Protein AF-A0A060BS27-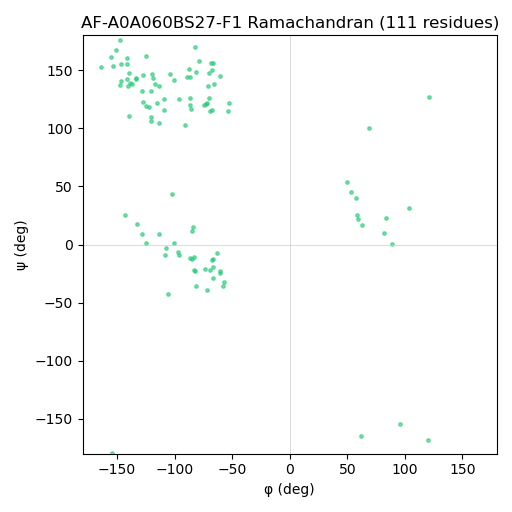F1 (afdb_monomer)

Solvent-accessible surface area (backbone atoms only — not comparable to full-atom values): 6547 Å² total; per-residue (Å²): 116,71,92,76,55,64,40,68,66,40,15,51,95,84,39,19,22,55,44,32,22,38,55,93,94,46,78,56,25,44,23,62,27,30,22,92,67,55,96,74,32,80,61,40,31,85,80,66,72,41,35,35,56,32,44,78,77,35,45,44,36,59,27,34,24,35,26,64,62,67,59,48,79,63,74,60,82,52,52,60,74,51,59,94,78,82,83,80,94,64,90,50,60,89,72,63,31,42,73,58,44,84,70,49,55,40,93,56,34,60,50,68,82

Secondary structure (DSSP, 8-state):
-GGG--TTTTSSTT------EE-TT-S-EEEE---S--TT-S--GGGTT---S--TT--EE--EESS--SS-SS------EE----SS----HHHH-EE----EEETTEEE--

Foldseek 3Di:
DQVVDDQLPLQAPQSQGFLFAADVVGQWTKGWAQQCDDPQAPHHCPPPQHAHRGHPRGFKTQAIFTGGDGRDSHHDDSHDGDDDADDDDDPDSHPRIDGWDDWDGTHRDTDID

Sequence (113 aa):
MLKYVDPFIGTTNFGTTNPGAVCPNGLMSVSPFNVMGSADNKYDKDARWWSTPYDNTNSYFTGFSHVNLSGVGCPDLGSRLLMPTTGDLDVDFHNYGSKYKDEAASPGYYTTY

pLDDT: mean 87.63, std 7.83, range [60.28, 95.69]

Nearest PDB structures (foldseek):
  7zgm-assembly1_A  TM=8.803E-01  e=1.295E-06  Phocaeicola massiliensis B84634 = Timone 84634 = DSM 17679 = JCM 13223
  6f91-assembly6_D-5  TM=8.178E-01  e=8.958E-07  Bacteroides thetaiotaomicron
  6f92-assembly1_D  TM=8.173E-01  e=1.077E-06  Bacteroides thetaiotaomicron
  6f91-assembly2_B  TM=8.172E-01  e=1.871E-06  Bacteroides thetaiotaomicron
  6f91-assembly6_C  TM=8.172E-01  e=1.871E-06  Bacteroides thetaiotaomicron

Structure (mmCIF, N/CA/C/O backbone):
data_AF-A0A060BS27-F1
#
_entry.id   AF-A0A060BS27-F1
#
loop_
_atom_site.group_PDB
_atom_site.id
_atom_site.type_symbol
_atom_site.label_atom_id
_atom_site.label_alt_id
_atom_site.label_comp_id
_atom_site.label_asym_id
_atom_site.label_entity_id
_atom_site.label_seq_id
_atom_site.pdbx_PDB_ins_code
_atom_site.Cartn_x
_atom_site.Cartn_y
_atom_site.Cartn_z
_atom_site.occupancy
_atom_site.B_iso_or_equiv
_atom_site.auth_seq_id
_atom_site.auth_comp_id
_atom_site.auth_asym_id
_atom_site.auth_atom_id
_atom_site.pdbx_PDB_model_num
ATOM 1 N N . MET A 1 1 ? -12.566 0.942 21.326 1.00 68.75 1 MET A N 1
ATOM 2 C CA . MET A 1 1 ? -11.164 1.402 21.242 1.00 68.75 1 MET A CA 1
ATOM 3 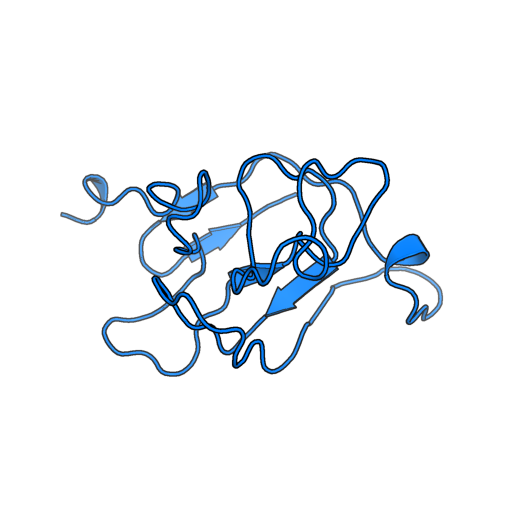C C . MET A 1 1 ? -10.645 1.404 19.808 1.00 68.75 1 MET A C 1
ATOM 5 O O . MET A 1 1 ? -10.128 2.427 19.403 1.00 68.75 1 MET A O 1
ATOM 9 N N . LEU A 1 2 ? -10.860 0.347 19.013 1.00 81.00 2 LEU A N 1
ATOM 10 C CA . LEU A 1 2 ? -10.359 0.270 17.625 1.00 81.00 2 LEU A CA 1
ATOM 11 C C . LEU A 1 2 ? -10.825 1.416 16.703 1.00 81.00 2 LEU A C 1
ATOM 13 O O . LEU A 1 2 ? -10.056 1.878 15.877 1.00 81.00 2 LEU A O 1
ATOM 17 N N . LYS A 1 3 ? -12.037 1.944 16.917 1.00 85.19 3 LYS A N 1
ATOM 18 C CA . LYS A 1 3 ? -12.601 3.096 16.185 1.00 85.19 3 LYS A CA 1
ATOM 19 C C . LYS A 1 3 ? -11.859 4.435 16.343 1.00 85.19 3 LYS A C 1
ATOM 21 O O . LYS A 1 3 ? -12.259 5.404 15.716 1.00 85.19 3 LYS A O 1
ATOM 26 N N . TYR A 1 4 ? -10.867 4.516 17.231 1.00 91.19 4 TYR A N 1
ATOM 27 C CA . TYR A 1 4 ? -10.060 5.726 17.427 1.00 91.19 4 TYR A CA 1
ATOM 28 C C . TYR A 1 4 ? -8.733 5.687 16.664 1.00 91.19 4 TYR A C 1
ATOM 30 O O . TYR A 1 4 ? -8.003 6.671 16.683 1.00 91.19 4 TYR A O 1
ATOM 38 N N . VAL A 1 5 ? -8.399 4.552 16.047 1.00 92.94 5 VAL A N 1
ATOM 39 C CA . VAL A 1 5 ? -7.160 4.390 15.288 1.00 92.94 5 VAL A CA 1
ATOM 40 C C . VAL A 1 5 ? -7.457 4.647 13.819 1.00 92.94 5 VAL A C 1
ATOM 42 O O . VAL A 1 5 ? -8.321 3.984 13.251 1.00 92.94 5 VAL A O 1
ATOM 45 N N . ASP A 1 6 ? -6.716 5.574 13.223 1.00 94.38 6 ASP A N 1
ATOM 46 C CA . ASP A 1 6 ? -6.723 5.840 11.787 1.00 94.38 6 ASP A CA 1
ATOM 47 C C . ASP A 1 6 ? -5.351 5.453 11.198 1.00 94.38 6 ASP A C 1
ATOM 49 O O . ASP A 1 6 ? -4.369 6.169 11.424 1.00 94.38 6 ASP A O 1
ATOM 53 N N . PRO A 1 7 ? -5.252 4.311 10.485 1.00 93.69 7 PRO A N 1
ATOM 54 C CA . PRO A 1 7 ? -3.995 3.837 9.900 1.00 93.69 7 PRO A CA 1
ATOM 55 C C . PRO A 1 7 ? -3.440 4.707 8.763 1.00 93.69 7 PRO A C 1
ATOM 57 O O . PRO A 1 7 ? -2.283 4.526 8.390 1.00 93.69 7 PRO A O 1
ATOM 60 N N . PHE A 1 8 ? -4.224 5.639 8.211 1.00 94.88 8 PHE A N 1
ATOM 61 C CA . PHE A 1 8 ? -3.765 6.542 7.150 1.00 94.88 8 PHE A CA 1
ATOM 62 C C . PHE A 1 8 ? -3.006 7.763 7.693 1.00 94.88 8 PHE A C 1
ATOM 64 O O . PHE A 1 8 ? -2.373 8.508 6.944 1.00 94.88 8 PHE A O 1
ATOM 71 N N . ILE A 1 9 ? -3.021 7.998 9.006 1.00 94.19 9 ILE A N 1
ATOM 72 C CA . ILE A 1 9 ? -2.251 9.094 9.597 1.00 94.19 9 ILE A CA 1
ATOM 73 C C . ILE A 1 9 ? -0.748 8.774 9.522 1.00 94.19 9 ILE A C 1
ATOM 75 O O . ILE A 1 9 ? -0.278 7.742 10.001 1.00 94.19 9 ILE A O 1
ATOM 79 N N . GLY A 1 10 ? 0.023 9.703 8.947 1.00 91.00 10 GLY A N 1
ATOM 80 C CA . GLY A 1 10 ? 1.480 9.590 8.794 1.00 91.00 10 GLY A CA 1
ATOM 81 C C . GLY A 1 10 ? 1.941 8.894 7.508 1.00 91.00 10 GLY A C 1
ATOM 82 O O . GLY A 1 10 ? 3.145 8.784 7.273 1.00 91.00 10 GLY A O 1
ATOM 83 N N . THR A 1 11 ? 1.013 8.473 6.646 1.00 91.50 11 THR A N 1
ATOM 84 C CA . THR A 1 11 ? 1.327 7.768 5.395 1.00 91.50 11 THR A CA 1
ATOM 85 C C . THR A 1 11 ? 1.644 8.713 4.232 1.00 91.50 11 THR A C 1
ATOM 87 O O . THR A 1 11 ? 1.649 8.304 3.079 1.00 91.50 11 THR A O 1
ATOM 90 N N . THR A 1 12 ? 1.832 10.004 4.495 1.00 88.56 12 THR A N 1
ATOM 91 C CA . THR A 1 12 ? 2.309 10.984 3.515 1.00 88.56 12 THR A CA 1
ATOM 92 C C . THR A 1 12 ? 3.154 12.044 4.218 1.00 88.56 12 THR A C 1
ATOM 94 O O . THR A 1 12 ? 3.297 12.018 5.443 1.00 88.56 12 THR A O 1
ATOM 97 N N . ASN A 1 13 ? 3.742 12.970 3.458 1.00 84.00 13 ASN A N 1
ATOM 98 C CA . ASN A 1 13 ? 4.590 14.049 3.974 1.00 84.00 13 ASN A CA 1
ATOM 99 C C . ASN A 1 13 ? 5.735 13.542 4.880 1.00 84.00 13 ASN A C 1
ATOM 101 O O . ASN A 1 13 ? 5.976 14.083 5.956 1.00 84.00 13 ASN A O 1
ATOM 105 N N . PHE A 1 14 ? 6.428 12.485 4.447 1.00 81.69 14 PHE A N 1
ATOM 106 C CA . PHE A 1 14 ? 7.588 11.898 5.137 1.00 81.69 14 PHE A CA 1
ATOM 107 C C . PHE A 1 14 ? 7.316 11.306 6.533 1.00 81.69 14 PHE A C 1
ATOM 109 O O . PHE A 1 14 ? 8.263 11.034 7.265 1.00 81.69 14 PHE A O 1
ATOM 116 N N . GLY A 1 15 ? 6.057 11.043 6.903 1.00 82.50 15 GLY A N 1
ATOM 117 C CA . GLY A 1 15 ? 5.754 10.325 8.147 1.00 82.50 15 GLY A CA 1
ATOM 118 C C . GLY A 1 15 ? 6.215 8.860 8.128 1.00 82.50 15 GLY A C 1
ATOM 119 O O . GLY A 1 15 ? 6.607 8.332 9.165 1.00 82.50 15 GLY A O 1
ATOM 120 N N . THR A 1 16 ? 6.264 8.228 6.946 1.00 86.56 16 THR A N 1
ATOM 121 C CA . THR A 1 16 ? 6.768 6.853 6.707 1.00 86.56 16 THR A CA 1
ATOM 122 C C . THR A 1 16 ? 6.030 5.753 7.483 1.00 86.56 16 THR A C 1
ATOM 124 O O . THR A 1 16 ? 6.568 4.667 7.702 1.00 86.56 16 THR A O 1
ATOM 127 N N . THR A 1 17 ? 4.794 6.014 7.912 1.00 91.19 17 THR A N 1
ATOM 128 C CA . THR A 1 17 ? 3.892 4.959 8.394 1.00 91.19 17 THR A CA 1
ATOM 129 C C . THR A 1 17 ? 3.206 4.282 7.208 1.00 91.19 17 THR A C 1
ATOM 131 O O . THR A 1 17 ? 3.303 4.739 6.068 1.00 91.19 17 THR A O 1
ATOM 134 N N . ASN A 1 18 ? 2.520 3.169 7.455 1.00 91.75 18 ASN A N 1
ATOM 135 C CA . ASN A 1 18 ? 1.779 2.448 6.427 1.00 91.75 18 ASN A CA 1
ATOM 136 C C . ASN A 1 18 ? 0.437 1.939 6.983 1.00 91.75 18 ASN A C 1
ATOM 138 O O . ASN A 1 18 ? 0.373 1.585 8.161 1.00 91.75 18 ASN A O 1
ATOM 142 N N . PRO A 1 19 ? -0.618 1.862 6.151 1.00 94.06 19 PRO A N 1
ATOM 143 C CA . PRO A 1 19 ? -1.958 1.468 6.588 1.00 94.06 19 PRO A CA 1
ATOM 144 C C . PRO A 1 19 ? -2.142 -0.061 6.634 1.00 94.06 19 PRO A C 1
ATOM 146 O O . PRO A 1 19 ? -3.268 -0.554 6.658 1.00 94.06 19 PRO A O 1
ATOM 149 N N . GLY A 1 20 ? -1.041 -0.818 6.587 1.00 92.12 20 GLY A N 1
ATOM 150 C CA . GLY A 1 20 ? -1.055 -2.269 6.461 1.00 92.12 20 GLY A CA 1
ATOM 151 C C . GLY A 1 20 ? -1.637 -2.996 7.670 1.00 92.12 20 GLY A C 1
ATOM 152 O O . GLY A 1 20 ? -1.631 -2.510 8.803 1.00 92.12 20 GLY A O 1
ATOM 153 N N . ALA A 1 21 ? -2.116 -4.212 7.427 1.00 93.38 21 ALA A N 1
ATOM 154 C CA . ALA A 1 21 ? -2.604 -5.099 8.467 1.00 93.38 21 ALA A CA 1
ATOM 155 C C . ALA A 1 21 ? -1.428 -5.695 9.256 1.00 93.38 21 ALA A C 1
ATOM 157 O O . ALA A 1 21 ? -0.589 -6.417 8.712 1.00 93.38 21 ALA A O 1
ATOM 158 N N . VAL A 1 22 ? -1.395 -5.427 10.562 1.00 93.25 22 VAL A N 1
ATOM 159 C CA . VAL A 1 22 ? -0.381 -5.952 11.481 1.00 93.25 22 VAL A CA 1
ATOM 160 C C . VAL A 1 22 ? -0.988 -6.190 12.867 1.00 93.25 22 VAL A C 1
ATOM 162 O O . VAL A 1 22 ? -1.814 -5.410 13.347 1.00 93.25 22 VAL A O 1
ATOM 165 N N . CYS A 1 23 ? -0.593 -7.284 13.519 1.00 92.00 23 CYS A N 1
ATOM 166 C CA . CYS A 1 23 ? -0.919 -7.535 14.925 1.00 92.00 23 CYS A CA 1
ATOM 167 C C . CYS A 1 23 ? 0.013 -6.725 15.846 1.00 92.00 23 CYS A C 1
ATOM 169 O O . CYS A 1 23 ? 1.130 -6.404 15.441 1.00 92.00 23 CYS A O 1
ATOM 171 N N . PRO A 1 24 ? -0.365 -6.442 17.107 1.00 90.75 24 PRO A N 1
ATOM 172 C CA . PRO A 1 24 ? 0.554 -5.819 18.060 1.00 90.75 24 PRO A CA 1
ATOM 173 C C . PRO A 1 24 ? 1.871 -6.607 18.162 1.00 90.75 24 PRO A C 1
ATOM 175 O O . PRO A 1 24 ? 1.851 -7.797 18.471 1.00 90.75 24 PRO A O 1
ATOM 178 N N . ASN A 1 25 ? 3.003 -5.948 17.887 1.00 88.44 25 ASN A N 1
ATOM 179 C CA . ASN A 1 25 ? 4.345 -6.554 17.822 1.00 88.44 25 ASN A CA 1
ATOM 180 C C . ASN A 1 25 ? 4.486 -7.702 16.798 1.00 88.44 25 ASN A C 1
ATOM 182 O O . ASN A 1 25 ? 5.330 -8.585 16.957 1.00 88.44 25 ASN A O 1
ATOM 186 N N . GLY A 1 26 ? 3.647 -7.717 15.760 1.00 87.75 26 GLY A N 1
ATOM 187 C CA . GLY A 1 26 ? 3.694 -8.711 14.695 1.00 87.75 26 GLY A CA 1
ATOM 188 C C . GLY A 1 26 ? 4.905 -8.524 13.783 1.00 87.75 26 GLY A C 1
ATOM 189 O O . GLY A 1 26 ? 5.210 -7.412 13.365 1.00 87.75 26 GLY A O 1
ATOM 190 N N . LEU A 1 27 ? 5.571 -9.631 13.441 1.00 86.62 27 LEU A N 1
ATOM 191 C CA . LEU A 1 27 ? 6.660 -9.641 12.458 1.00 86.62 27 LEU A CA 1
ATOM 192 C C . LEU A 1 27 ? 6.143 -9.442 11.025 1.00 86.62 27 LEU A C 1
ATOM 194 O O . LEU A 1 27 ? 6.777 -8.767 10.219 1.00 86.62 27 LEU A O 1
ATOM 198 N N . MET A 1 28 ? 5.003 -10.061 10.708 1.00 87.94 28 MET A N 1
ATOM 199 C CA . MET A 1 28 ? 4.356 -9.928 9.406 1.00 87.94 28 MET A CA 1
ATOM 200 C C . MET A 1 28 ? 3.466 -8.691 9.416 1.00 87.94 28 MET A C 1
ATOM 202 O O . MET A 1 28 ? 2.494 -8.633 10.171 1.00 87.94 28 MET A O 1
ATOM 206 N N . SER A 1 29 ? 3.814 -7.728 8.570 1.00 89.31 29 SER A N 1
ATOM 207 C CA . SER A 1 29 ? 3.046 -6.509 8.333 1.00 89.31 29 SER A CA 1
ATOM 208 C C . SER A 1 29 ? 2.686 -6.486 6.859 1.00 89.31 29 SER A C 1
ATOM 210 O O . SER A 1 29 ? 3.570 -6.305 6.022 1.00 89.31 29 SER A O 1
ATOM 212 N N . VAL A 1 30 ? 1.417 -6.749 6.547 1.00 92.50 30 VAL A N 1
ATOM 213 C CA . VAL A 1 30 ? 0.931 -6.820 5.166 1.00 92.50 30 VAL A CA 1
ATOM 214 C C . VAL A 1 30 ? 0.448 -5.439 4.758 1.00 92.50 30 VAL A C 1
ATOM 216 O O . VAL A 1 30 ? -0.637 -5.018 5.159 1.00 92.50 30 VAL A O 1
ATOM 219 N N . SER A 1 31 ? 1.256 -4.733 3.975 1.00 92.69 31 SER A N 1
ATOM 220 C CA . SER A 1 31 ? 1.014 -3.334 3.617 1.00 92.69 31 SER A CA 1
ATOM 221 C C . SER A 1 31 ? 0.857 -3.179 2.109 1.00 92.69 31 SER A C 1
ATOM 223 O O . SER A 1 31 ? 1.547 -3.868 1.353 1.00 92.69 31 SER A O 1
ATOM 225 N N . PRO A 1 32 ? -0.039 -2.291 1.648 1.00 93.81 32 PRO A N 1
ATOM 226 C CA . PRO A 1 32 ? -0.105 -1.955 0.234 1.00 93.81 32 PRO A CA 1
ATOM 227 C C . PRO A 1 32 ? 1.218 -1.355 -0.250 1.00 93.81 32 PRO A C 1
ATOM 229 O O . PRO A 1 32 ? 1.878 -0.628 0.493 1.00 93.81 32 PRO A O 1
ATOM 232 N N . PHE A 1 33 ? 1.587 -1.646 -1.497 1.00 92.50 33 PHE A N 1
ATOM 233 C CA . PHE A 1 33 ? 2.804 -1.151 -2.125 1.00 92.50 33 PHE A CA 1
ATOM 234 C C . PHE A 1 33 ? 2.480 -0.336 -3.379 1.00 92.50 33 PHE A C 1
ATOM 236 O O . PHE A 1 33 ? 2.055 -0.881 -4.404 1.00 92.50 33 PHE A O 1
ATOM 243 N N . ASN A 1 34 ? 2.688 0.979 -3.312 1.00 92.50 34 ASN A N 1
ATOM 244 C CA . ASN A 1 34 ? 2.312 1.918 -4.379 1.00 92.50 34 ASN A CA 1
ATOM 245 C C . ASN A 1 34 ? 3.428 2.914 -4.745 1.00 92.50 34 ASN A C 1
ATOM 247 O O . ASN A 1 34 ? 3.169 3.946 -5.354 1.00 92.50 34 ASN A O 1
ATOM 251 N N . VAL A 1 35 ? 4.675 2.625 -4.364 1.00 89.94 35 VAL A N 1
ATOM 252 C CA . VAL A 1 35 ? 5.824 3.542 -4.508 1.00 89.94 35 VAL A CA 1
ATOM 253 C C . VAL A 1 35 ? 6.884 3.064 -5.507 1.00 89.94 35 VAL A C 1
ATOM 255 O O . VAL A 1 35 ? 7.974 3.633 -5.558 1.00 89.94 35 VAL A O 1
ATOM 258 N N . MET A 1 36 ? 6.604 1.995 -6.267 1.00 86.44 36 MET A N 1
ATOM 259 C CA . MET A 1 36 ? 7.551 1.410 -7.234 1.00 86.44 36 MET A CA 1
ATOM 260 C C . MET A 1 36 ? 7.971 2.377 -8.349 1.00 86.44 36 MET A C 1
ATOM 262 O O . MET A 1 36 ? 9.038 2.184 -8.923 1.00 86.44 36 MET A O 1
ATOM 266 N N . GLY A 1 37 ? 7.155 3.385 -8.653 1.00 80.31 37 GLY A N 1
ATOM 267 C CA . GLY A 1 37 ? 7.304 4.197 -9.858 1.00 80.31 37 GLY A CA 1
ATOM 268 C C . GLY A 1 37 ? 6.062 4.123 -10.729 1.00 80.31 37 GLY A C 1
ATOM 269 O O . GLY A 1 37 ? 5.611 3.033 -11.060 1.00 80.31 37 GLY A O 1
ATOM 270 N N . SER A 1 38 ? 5.490 5.263 -11.106 1.00 84.81 38 SER A N 1
ATOM 271 C CA . SER A 1 38 ? 4.523 5.356 -12.208 1.00 84.81 38 SER A CA 1
ATOM 272 C C . SER A 1 38 ? 4.377 6.810 -12.642 1.00 84.81 38 SER A C 1
ATOM 274 O O . SER A 1 38 ? 4.519 7.717 -11.828 1.00 84.81 38 SER A O 1
ATOM 276 N N . ALA A 1 39 ? 4.027 7.047 -13.908 1.00 85.19 39 ALA A N 1
ATOM 277 C CA . ALA A 1 39 ? 3.683 8.388 -14.385 1.00 85.19 39 ALA A CA 1
ATOM 278 C C . ALA A 1 39 ? 2.472 8.993 -13.643 1.00 85.19 39 ALA A C 1
ATOM 280 O O . ALA A 1 39 ? 2.319 10.212 -13.605 1.00 85.19 39 ALA A O 1
ATOM 281 N N . ASP A 1 40 ? 1.622 8.146 -13.053 1.00 85.00 40 ASP A N 1
ATOM 282 C CA . ASP A 1 40 ? 0.466 8.554 -12.250 1.00 85.00 40 ASP A CA 1
ATOM 283 C C . ASP A 1 40 ? 0.811 8.841 -10.777 1.00 85.00 40 ASP A C 1
ATOM 285 O O . ASP A 1 40 ? -0.019 9.383 -10.041 1.00 85.00 40 ASP A O 1
ATOM 289 N N . ASN A 1 41 ? 2.004 8.453 -10.320 1.00 87.12 41 ASN A N 1
ATOM 290 C CA . ASN A 1 41 ? 2.418 8.623 -8.935 1.00 87.12 41 ASN A CA 1
ATOM 291 C C . ASN A 1 41 ? 3.045 9.996 -8.713 1.00 87.12 41 ASN A C 1
ATOM 293 O O . ASN A 1 41 ? 3.762 10.541 -9.551 1.00 87.12 41 ASN A O 1
ATOM 297 N N . LYS A 1 42 ? 2.789 10.560 -7.533 1.00 83.88 42 LYS A N 1
ATOM 298 C CA . LYS A 1 42 ? 3.380 11.836 -7.130 1.00 83.88 42 LYS A CA 1
ATOM 299 C C . LYS A 1 42 ? 4.794 11.648 -6.591 1.00 83.88 42 LYS A C 1
ATOM 301 O O . LYS A 1 42 ? 5.644 12.526 -6.764 1.00 83.88 42 LYS A O 1
ATOM 306 N N . TYR A 1 43 ? 5.022 10.537 -5.896 1.00 82.31 43 TYR A N 1
ATOM 307 C CA . TYR A 1 43 ? 6.281 10.243 -5.232 1.00 82.31 43 TYR A CA 1
ATOM 308 C C . TYR A 1 43 ? 6.690 8.788 -5.439 1.00 82.31 43 TYR A C 1
ATOM 310 O O . TYR A 1 43 ? 5.882 7.881 -5.263 1.00 82.31 43 TYR A O 1
ATOM 318 N N . ASP A 1 44 ? 7.976 8.578 -5.698 1.00 82.12 44 ASP A N 1
ATOM 319 C CA . ASP A 1 44 ? 8.559 7.251 -5.877 1.00 82.12 44 ASP A CA 1
ATOM 320 C C . ASP A 1 44 ? 9.640 6.998 -4.826 1.00 82.12 44 ASP A C 1
ATOM 322 O O . ASP A 1 44 ? 10.366 7.920 -4.426 1.00 82.12 44 ASP A O 1
ATOM 326 N N . LYS A 1 45 ? 9.774 5.740 -4.394 1.00 74.75 45 LYS A N 1
ATOM 327 C CA . LYS A 1 45 ? 10.715 5.339 -3.331 1.00 74.75 45 LYS A CA 1
ATOM 328 C C . LYS A 1 45 ? 12.173 5.686 -3.660 1.00 74.75 45 LYS A C 1
ATOM 330 O O . LYS A 1 45 ? 12.935 6.099 -2.784 1.00 74.75 45 LYS A O 1
ATOM 335 N N . ASP A 1 46 ? 12.542 5.587 -4.937 1.00 74.38 46 ASP A N 1
ATOM 336 C CA . ASP A 1 46 ? 13.925 5.740 -5.403 1.00 74.38 46 ASP A CA 1
ATOM 337 C C . ASP A 1 46 ? 14.302 7.208 -5.681 1.00 74.38 46 ASP A C 1
ATOM 339 O O . ASP A 1 46 ? 15.478 7.535 -5.824 1.00 74.38 46 ASP A O 1
ATOM 343 N N . ALA A 1 47 ? 13.328 8.126 -5.704 1.00 73.12 47 ALA A N 1
ATOM 344 C CA . ALA A 1 47 ? 13.572 9.526 -6.051 1.00 73.12 47 ALA A CA 1
ATOM 345 C C . ALA A 1 47 ? 14.104 10.377 -4.883 1.00 73.12 47 ALA A C 1
ATOM 347 O O . ALA A 1 47 ? 14.666 11.449 -5.119 1.00 73.12 47 ALA A O 1
ATOM 348 N N . ARG A 1 48 ? 13.875 9.975 -3.620 1.00 72.75 48 ARG A N 1
ATOM 349 C CA . ARG A 1 48 ? 14.085 10.856 -2.445 1.00 72.75 48 ARG A CA 1
ATOM 350 C C . ARG A 1 48 ? 14.644 10.176 -1.191 1.00 72.75 48 ARG A C 1
ATOM 352 O O . ARG A 1 48 ? 14.419 10.687 -0.099 1.00 72.75 48 ARG A O 1
ATOM 359 N N . TRP A 1 49 ? 15.372 9.063 -1.331 1.00 72.19 49 TRP A N 1
ATOM 360 C CA . TRP A 1 49 ? 15.866 8.276 -0.185 1.00 72.19 49 TRP A CA 1
ATOM 361 C C . TRP A 1 49 ? 14.730 7.977 0.808 1.00 72.19 49 TRP A C 1
ATOM 363 O O . TRP A 1 49 ? 14.781 8.341 1.982 1.00 72.19 49 TRP A O 1
ATOM 373 N N . TRP A 1 50 ? 13.640 7.404 0.293 1.00 72.88 50 TRP A N 1
ATOM 374 C CA . TRP A 1 50 ? 12.376 7.353 1.013 1.00 72.88 50 TRP A CA 1
ATOM 375 C C . TRP A 1 50 ? 11.880 5.925 1.205 1.00 72.88 50 TRP A C 1
ATOM 377 O O . TRP A 1 50 ? 11.617 5.183 0.263 1.00 72.88 50 TRP A O 1
ATOM 387 N N . SER A 1 51 ? 11.770 5.556 2.475 1.00 74.81 51 SER A N 1
ATOM 388 C CA . SER A 1 51 ? 11.686 4.181 2.972 1.00 74.81 51 SER A CA 1
ATOM 389 C C . SER A 1 51 ? 10.269 3.783 3.344 1.00 74.81 51 SER A C 1
ATOM 391 O O . SER A 1 51 ? 10.039 3.215 4.408 1.00 74.81 51 SER A O 1
ATOM 393 N N . THR A 1 52 ? 9.302 4.143 2.509 1.00 85.06 52 THR A N 1
ATOM 394 C CA . THR A 1 52 ? 7.899 3.815 2.756 1.00 85.06 52 THR A CA 1
ATOM 395 C C . THR A 1 52 ? 7.412 2.832 1.703 1.00 85.06 52 THR A C 1
ATOM 397 O O . THR A 1 52 ? 7.724 3.032 0.535 1.00 85.06 52 THR A O 1
ATOM 400 N N . PRO A 1 53 ? 6.654 1.784 2.062 1.00 88.94 53 PRO A N 1
ATOM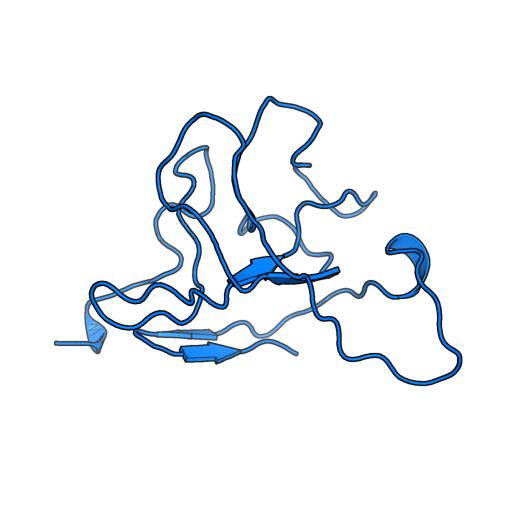 401 C CA . PRO A 1 53 ? 5.976 0.952 1.071 1.00 88.94 53 PRO A CA 1
ATOM 402 C C . PRO A 1 53 ? 4.769 1.674 0.449 1.00 88.94 53 PRO A C 1
ATOM 404 O O . PRO A 1 53 ? 4.339 1.323 -0.645 1.00 88.94 53 PRO A O 1
ATOM 407 N N . TYR A 1 54 ? 4.229 2.688 1.130 1.00 91.69 54 TYR A N 1
ATOM 408 C CA . TYR A 1 54 ? 2.966 3.319 0.770 1.00 91.69 54 TYR A CA 1
ATOM 409 C C . TYR A 1 54 ? 3.022 4.845 0.903 1.00 91.69 54 TYR A C 1
ATOM 411 O O . TYR A 1 54 ? 3.541 5.362 1.897 1.00 91.69 54 TYR A O 1
ATOM 419 N N . ASP A 1 55 ? 2.427 5.554 -0.055 1.00 92.25 55 ASP A N 1
ATOM 420 C CA . ASP A 1 55 ? 2.055 6.963 0.075 1.00 92.25 55 ASP A CA 1
ATOM 421 C C . ASP A 1 55 ? 0.592 7.204 -0.296 1.00 92.25 55 ASP A C 1
ATOM 423 O O . ASP A 1 55 ? 0.134 6.788 -1.354 1.00 92.25 55 ASP A O 1
ATOM 427 N N . ASN A 1 56 ? -0.132 7.940 0.546 1.00 92.00 56 ASN A N 1
ATOM 428 C CA . ASN A 1 56 ? -1.571 8.168 0.356 1.00 92.00 56 ASN A CA 1
ATOM 429 C C . ASN A 1 56 ? -1.940 9.007 -0.880 1.00 92.00 56 ASN A C 1
ATOM 431 O O . ASN A 1 56 ? -3.112 9.144 -1.209 1.00 92.00 56 ASN A O 1
ATOM 435 N N . THR A 1 57 ? -0.972 9.660 -1.523 1.00 91.44 57 THR A N 1
ATOM 436 C CA . THR A 1 57 ? -1.208 10.481 -2.719 1.00 91.44 57 THR A CA 1
ATOM 437 C C . THR A 1 57 ? -0.946 9.730 -4.019 1.00 91.44 57 THR A C 1
ATOM 439 O O . THR A 1 57 ? -1.282 10.243 -5.087 1.00 91.44 57 THR A O 1
ATOM 442 N N . ASN A 1 58 ? -0.370 8.529 -3.944 1.00 92.50 58 ASN A N 1
ATOM 443 C CA . ASN A 1 58 ? -0.160 7.667 -5.098 1.00 92.50 58 ASN A CA 1
ATOM 444 C C . ASN A 1 58 ? -1.435 6.892 -5.437 1.00 92.50 58 ASN A C 1
ATOM 446 O O . ASN A 1 58 ? -2.230 6.558 -4.566 1.00 92.50 58 ASN A O 1
ATOM 450 N N . SER A 1 59 ? -1.616 6.604 -6.725 1.00 92.56 59 SER A N 1
ATOM 451 C CA . SER A 1 59 ? -2.817 5.930 -7.242 1.00 92.56 59 SER A CA 1
ATOM 452 C C . SER A 1 59 ? -2.506 4.666 -8.038 1.00 92.56 59 SER A C 1
ATOM 454 O O . SER A 1 59 ? -3.424 4.013 -8.529 1.00 92.56 59 SER A O 1
ATOM 456 N N . TYR A 1 60 ? -1.225 4.306 -8.160 1.00 93.44 60 TYR A N 1
ATOM 457 C CA . TYR A 1 60 ? -0.770 3.123 -8.877 1.00 93.44 60 TYR A CA 1
ATOM 458 C C . TYR A 1 60 ? -0.248 2.056 -7.910 1.00 93.44 60 TYR A C 1
ATOM 460 O O . TYR A 1 60 ? 0.739 2.264 -7.205 1.00 93.44 60 TYR A O 1
ATOM 468 N N . PHE A 1 61 ? -0.923 0.912 -7.874 1.00 93.00 61 PHE A N 1
ATOM 469 C CA . PHE A 1 61 ? -0.664 -0.200 -6.969 1.00 93.00 61 PHE A CA 1
ATOM 470 C C . PHE A 1 61 ? 0.111 -1.313 -7.652 1.00 93.00 61 PHE A C 1
ATOM 472 O O . PHE A 1 61 ? -0.122 -1.656 -8.810 1.00 93.00 61 PHE A O 1
ATOM 479 N N . THR A 1 62 ? 1.024 -1.905 -6.891 1.00 93.19 62 THR A N 1
ATOM 480 C CA . THR A 1 62 ? 1.932 -2.951 -7.377 1.00 93.19 62 THR A CA 1
ATOM 481 C C . THR A 1 62 ? 1.928 -4.197 -6.493 1.00 93.19 62 THR A C 1
ATOM 483 O O . THR A 1 62 ? 2.737 -5.096 -6.695 1.00 93.19 62 THR A O 1
ATOM 486 N N . GLY A 1 63 ? 1.005 -4.290 -5.531 1.00 93.75 63 GLY A N 1
ATOM 487 C CA . GLY A 1 63 ? 0.818 -5.471 -4.687 1.00 93.75 63 GLY A CA 1
ATOM 488 C C . GLY A 1 63 ? 1.013 -5.204 -3.197 1.00 93.75 63 GLY A C 1
ATOM 489 O O . GLY A 1 63 ? 1.089 -4.065 -2.748 1.00 93.75 63 GLY A O 1
ATOM 490 N N . PHE A 1 64 ? 1.093 -6.278 -2.416 1.00 94.12 64 PHE A N 1
ATOM 491 C CA . PHE A 1 64 ? 1.239 -6.250 -0.961 1.00 94.12 64 PHE A CA 1
ATOM 492 C C . PHE A 1 64 ? 2.628 -6.708 -0.518 1.00 94.12 64 PHE A C 1
ATOM 494 O O . PHE A 1 64 ? 3.046 -7.822 -0.845 1.00 94.12 64 PHE A O 1
ATOM 501 N N . SER A 1 65 ? 3.329 -5.885 0.263 1.00 92.75 65 SER A N 1
ATOM 502 C CA . SER A 1 65 ? 4.581 -6.259 0.933 1.00 92.75 65 SER A CA 1
ATOM 503 C C . SER A 1 65 ? 4.303 -6.864 2.312 1.00 92.75 65 SER A C 1
ATOM 505 O O . SER A 1 65 ? 3.381 -6.424 2.991 1.00 92.75 65 SER A O 1
ATOM 507 N N . HIS A 1 66 ? 5.085 -7.860 2.747 1.00 90.44 66 HIS A N 1
ATOM 508 C CA . HIS A 1 66 ? 4.772 -8.655 3.954 1.00 90.44 66 HIS A CA 1
ATOM 509 C C . HIS A 1 66 ? 5.678 -8.388 5.167 1.00 90.44 66 HIS A C 1
ATOM 511 O O . HIS A 1 66 ? 5.405 -8.871 6.269 1.00 90.44 66 HIS A O 1
ATOM 517 N N . VAL A 1 67 ? 6.754 -7.621 4.989 1.00 88.50 67 VAL A N 1
ATOM 518 C CA . VAL A 1 67 ? 7.658 -7.211 6.071 1.00 88.50 67 VAL A CA 1
ATOM 519 C C . VAL A 1 67 ? 8.036 -5.761 5.839 1.00 88.50 67 VAL A C 1
ATOM 521 O O . VAL A 1 67 ? 8.766 -5.475 4.895 1.00 88.50 67 VAL A O 1
ATOM 524 N N . ASN A 1 68 ? 7.556 -4.861 6.693 1.00 87.62 68 ASN A N 1
ATOM 525 C CA . ASN A 1 68 ? 7.695 -3.419 6.512 1.00 87.62 68 ASN A CA 1
ATOM 526 C C . ASN A 1 68 ? 8.150 -2.750 7.809 1.00 87.62 68 ASN A C 1
ATOM 528 O O . ASN A 1 68 ? 7.704 -3.123 8.895 1.00 87.62 68 ASN A O 1
ATOM 532 N N . LEU A 1 69 ? 8.996 -1.731 7.685 1.00 85.62 69 LEU A N 1
ATOM 533 C CA . LEU A 1 69 ? 9.294 -0.804 8.773 1.00 85.62 69 LEU A CA 1
ATOM 534 C C . LEU A 1 69 ? 8.273 0.338 8.769 1.00 85.62 69 LEU A C 1
ATOM 536 O O . LEU A 1 69 ? 7.724 0.695 7.729 1.00 85.62 69 LEU A O 1
ATOM 540 N N . SER A 1 70 ? 8.005 0.903 9.944 1.00 84.75 70 SER A N 1
ATOM 541 C CA . SER A 1 70 ? 7.078 2.025 10.109 1.00 84.75 70 SER A CA 1
ATOM 542 C C . SER A 1 70 ? 7.775 3.149 10.863 1.00 84.75 70 SER A C 1
ATOM 544 O O . SER A 1 70 ? 8.232 2.935 11.985 1.00 84.75 70 SER A O 1
ATOM 546 N N . GLY A 1 71 ? 7.832 4.343 10.271 1.00 82.19 71 GLY A N 1
ATOM 547 C CA . GLY A 1 71 ? 8.417 5.528 10.906 1.00 82.19 71 GLY A CA 1
ATOM 548 C C . GLY A 1 71 ? 9.942 5.645 10.780 1.00 82.19 71 GLY A C 1
ATOM 549 O O . GLY A 1 71 ? 10.563 6.284 11.627 1.00 82.19 71 GLY A O 1
ATOM 550 N N . VAL A 1 72 ? 10.564 4.998 9.787 1.00 83.38 72 VAL A N 1
ATOM 551 C CA . VAL A 1 72 ? 12.028 4.989 9.605 1.00 83.38 72 VAL A CA 1
ATOM 552 C C . VAL A 1 72 ? 12.479 5.901 8.464 1.00 83.38 72 VAL A C 1
ATOM 554 O O . VAL A 1 72 ? 11.805 6.035 7.449 1.00 83.38 72 VAL A O 1
ATOM 557 N N . GLY A 1 73 ? 13.664 6.498 8.615 1.00 73.94 73 GLY A N 1
ATOM 5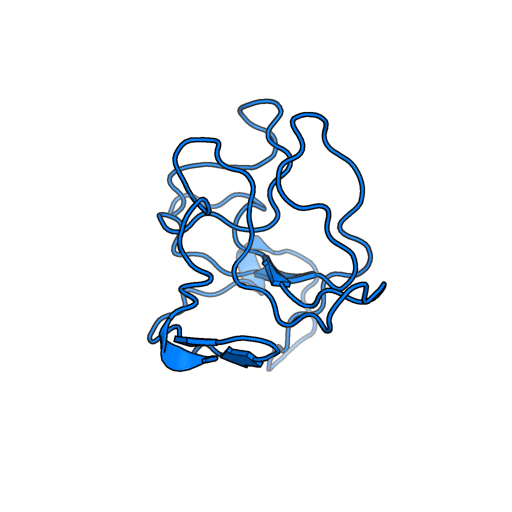58 C CA . GLY A 1 73 ? 14.264 7.392 7.613 1.00 73.94 73 GLY A CA 1
ATOM 559 C C . GLY A 1 73 ? 15.344 6.760 6.725 1.00 73.94 73 GLY A C 1
ATOM 560 O O . GLY A 1 73 ? 15.943 7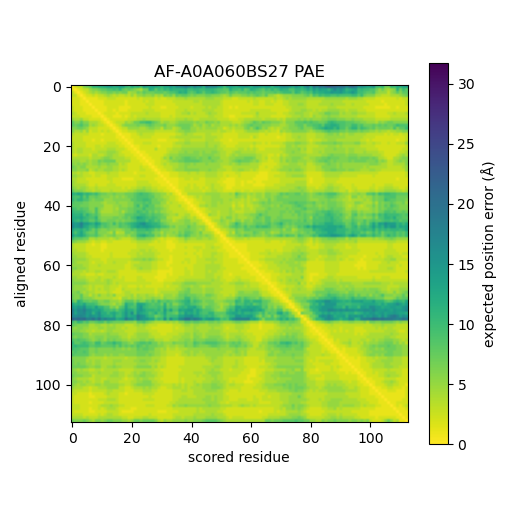.470 5.922 1.00 73.94 73 GLY A O 1
ATOM 561 N N . CYS A 1 74 ? 15.644 5.466 6.889 1.00 72.56 74 CYS A N 1
ATOM 562 C CA . CYS A 1 74 ? 16.627 4.748 6.072 1.00 72.56 74 CYS A CA 1
ATOM 563 C C . CYS A 1 74 ? 15.959 3.560 5.358 1.00 72.56 74 CYS A C 1
ATOM 565 O O . CYS A 1 74 ? 15.224 2.827 6.027 1.00 72.56 74 CYS A O 1
ATOM 567 N N . PRO A 1 75 ? 16.165 3.367 4.035 1.00 64.69 75 PRO A N 1
ATOM 568 C CA . PRO A 1 75 ? 15.471 2.326 3.283 1.00 64.69 75 PRO A CA 1
ATOM 569 C C . PRO A 1 75 ? 15.969 0.958 3.701 1.00 64.69 75 PRO A C 1
ATOM 571 O O . PRO A 1 75 ? 17.128 0.627 3.472 1.00 64.69 75 PRO A O 1
ATOM 574 N N . ASP A 1 76 ? 15.081 0.179 4.307 1.00 66.88 76 ASP A N 1
ATOM 575 C CA . ASP A 1 76 ? 15.341 -1.213 4.635 1.00 66.88 76 ASP A CA 1
ATOM 576 C C . ASP A 1 76 ? 14.022 -2.003 4.695 1.00 66.88 76 ASP A C 1
ATOM 578 O O . ASP A 1 76 ? 12.955 -1.442 4.967 1.00 66.88 76 ASP A O 1
ATOM 582 N N . LEU A 1 77 ? 14.107 -3.311 4.450 1.00 67.88 77 LEU A N 1
ATOM 583 C CA . LEU A 1 77 ? 12.985 -4.256 4.365 1.00 67.88 77 LEU A CA 1
ATOM 584 C C . LEU A 1 77 ? 11.979 -3.933 3.229 1.00 67.88 77 LEU A C 1
ATOM 586 O O . LEU A 1 77 ? 12.322 -3.283 2.247 1.00 67.88 77 LEU A O 1
ATOM 590 N N . GLY A 1 78 ? 10.781 -4.523 3.264 1.00 60.28 78 GLY A N 1
ATOM 591 C CA . GLY A 1 78 ? 9.887 -4.690 2.103 1.00 60.28 78 GLY A CA 1
ATOM 592 C C . GLY A 1 78 ? 9.889 -6.125 1.561 1.00 60.28 78 GLY A C 1
ATOM 593 O O . GLY A 1 78 ? 9.766 -6.357 0.360 1.00 60.28 78 GLY A O 1
ATOM 594 N N . SER A 1 79 ? 10.095 -7.113 2.437 1.00 65.88 79 SER A N 1
ATOM 595 C CA . SER A 1 79 ? 10.312 -8.502 2.024 1.00 65.88 79 SER A CA 1
ATOM 596 C C . SER A 1 79 ? 9.007 -9.134 1.526 1.00 65.88 79 SER A C 1
ATOM 598 O O . SER A 1 79 ? 8.032 -9.224 2.274 1.00 65.88 79 SER A O 1
ATOM 600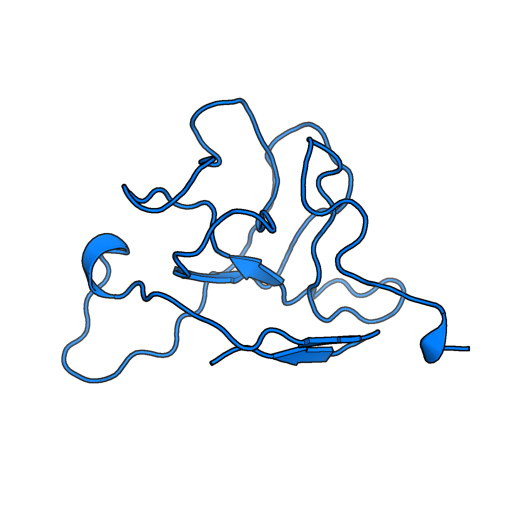 N N . ARG A 1 80 ? 9.026 -9.581 0.262 1.00 80.38 80 ARG A N 1
ATOM 601 C CA . ARG A 1 80 ? 7.943 -10.216 -0.521 1.00 80.38 80 ARG A CA 1
ATOM 602 C C . ARG A 1 80 ? 6.774 -9.311 -0.906 1.00 80.38 80 ARG A C 1
ATOM 604 O O . ARG A 1 80 ? 5.835 -9.137 -0.131 1.00 80.38 80 ARG A O 1
ATOM 611 N N . LEU A 1 81 ? 6.815 -8.862 -2.160 1.00 89.25 81 LEU A N 1
ATOM 612 C CA . LEU A 1 81 ? 5.708 -8.240 -2.877 1.00 89.25 81 LEU A CA 1
ATOM 613 C C . LEU A 1 81 ? 4.838 -9.319 -3.537 1.00 89.25 81 LEU A C 1
ATOM 615 O O . LEU A 1 81 ? 5.353 -10.164 -4.268 1.00 89.25 81 LEU A O 1
ATOM 619 N N . LEU A 1 82 ? 3.534 -9.296 -3.268 1.00 91.56 82 LEU A N 1
ATOM 620 C CA . LEU A 1 82 ? 2.557 -10.198 -3.873 1.00 91.56 82 LEU A CA 1
ATOM 621 C C . LEU A 1 82 ? 1.443 -9.388 -4.532 1.00 91.56 82 LEU A C 1
ATOM 623 O O . LEU A 1 82 ? 0.724 -8.660 -3.851 1.00 91.56 82 LEU A O 1
ATOM 627 N N . MET A 1 83 ? 1.286 -9.551 -5.841 1.00 92.94 83 MET A N 1
ATOM 628 C CA . MET A 1 83 ? 0.210 -8.940 -6.614 1.00 92.94 83 MET A CA 1
ATOM 629 C C . MET A 1 83 ? -0.695 -10.041 -7.176 1.00 92.94 83 MET A C 1
ATOM 631 O O . MET A 1 83 ? -0.197 -10.916 -7.889 1.00 92.94 83 MET A O 1
ATOM 635 N N . PRO A 1 84 ? -2.004 -10.041 -6.874 1.00 89.62 84 PRO A N 1
ATOM 636 C CA . PRO A 1 84 ? -2.947 -10.879 -7.596 1.00 89.62 84 PRO A CA 1
ATOM 637 C C . PRO A 1 84 ? -3.145 -10.315 -9.009 1.00 89.62 84 PRO A C 1
ATOM 639 O O . PRO A 1 84 ? -3.546 -9.166 -9.171 1.00 89.62 84 PRO A O 1
ATOM 642 N N . THR A 1 85 ? -2.869 -11.121 -10.031 1.00 91.50 85 THR A N 1
ATOM 643 C CA . THR A 1 85 ? -3.039 -10.749 -11.441 1.00 91.50 85 THR A CA 1
ATOM 644 C C . THR A 1 85 ? -3.934 -11.758 -12.155 1.00 91.50 85 THR A C 1
ATOM 646 O O . THR A 1 85 ? -4.162 -12.874 -11.680 1.00 91.50 85 THR A O 1
ATOM 649 N N . THR A 1 86 ? -4.471 -11.361 -13.304 1.00 90.81 86 THR A N 1
ATOM 650 C CA . THR A 1 86 ? -5.267 -12.223 -14.184 1.00 90.81 86 THR A CA 1
ATOM 651 C C . THR A 1 86 ? -4.699 -12.171 -15.594 1.00 90.81 86 THR A C 1
ATOM 653 O O . THR A 1 86 ? -4.287 -11.099 -16.030 1.00 90.81 86 THR A O 1
ATOM 656 N N . GLY A 1 87 ? -4.754 -13.283 -16.328 1.00 91.38 87 GLY A N 1
ATOM 657 C CA . GLY A 1 87 ? -4.167 -13.388 -17.666 1.00 91.38 87 GLY A CA 1
ATOM 658 C C . GLY A 1 87 ? -2.770 -14.004 -17.636 1.00 91.38 87 GLY A C 1
ATOM 659 O O . GLY A 1 87 ? -2.456 -14.789 -16.738 1.00 91.38 87 GLY A O 1
ATOM 660 N N . ASP A 1 88 ? -1.962 -13.675 -18.640 1.00 93.00 88 ASP A N 1
ATOM 661 C CA . ASP A 1 88 ? -0.598 -14.185 -18.756 1.00 93.00 88 ASP A CA 1
ATOM 662 C C . ASP A 1 88 ? 0.316 -13.579 -17.683 1.00 93.00 88 ASP A C 1
ATOM 664 O O . ASP A 1 88 ? 0.140 -12.438 -17.253 1.00 93.00 88 ASP A O 1
ATOM 668 N N . LEU A 1 89 ? 1.298 -14.363 -17.233 1.00 92.12 89 LEU A N 1
ATOM 669 C CA . LEU A 1 89 ? 2.257 -13.914 -16.229 1.00 92.12 89 LEU A CA 1
ATOM 670 C C . LEU A 1 89 ? 3.151 -12.813 -16.807 1.00 92.12 89 LEU A C 1
ATOM 672 O O . LEU A 1 89 ? 3.975 -13.077 -17.681 1.00 92.12 89 LEU A O 1
ATOM 676 N N . ASP A 1 90 ? 3.042 -11.622 -16.228 1.00 92.25 90 ASP A N 1
ATOM 677 C CA . ASP A 1 90 ? 3.980 -10.524 -16.420 1.00 92.25 90 ASP A CA 1
ATOM 678 C C . ASP A 1 90 ? 4.652 -10.178 -15.086 1.00 92.25 90 ASP A C 1
ATOM 680 O O . ASP A 1 90 ? 4.020 -10.166 -14.028 1.00 92.25 90 ASP A O 1
ATOM 684 N N . VAL A 1 91 ? 5.956 -9.930 -15.141 1.00 90.44 91 VAL A N 1
ATOM 685 C CA . VAL A 1 91 ? 6.798 -9.577 -13.993 1.00 90.44 91 VAL A CA 1
ATOM 686 C C . VAL A 1 91 ? 7.206 -8.102 -14.001 1.00 90.44 91 VAL A C 1
ATOM 688 O O . VAL A 1 91 ? 7.864 -7.654 -13.063 1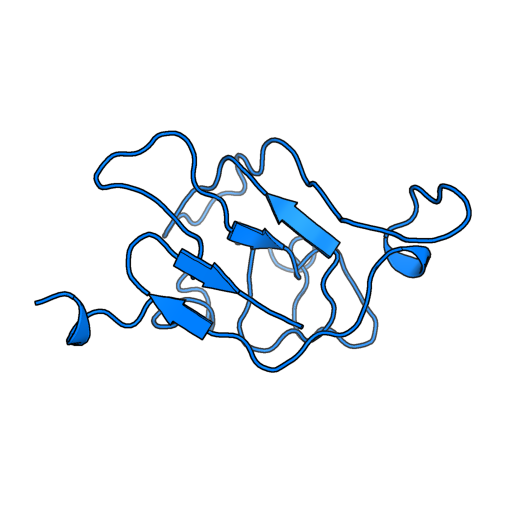.00 90.44 91 VAL A O 1
ATOM 691 N N . ASP A 1 92 ? 6.822 -7.341 -15.028 1.00 91.62 92 ASP A N 1
ATOM 692 C CA . ASP A 1 92 ? 7.014 -5.896 -15.100 1.00 91.62 92 ASP A CA 1
ATOM 693 C C . ASP A 1 92 ? 5.851 -5.160 -14.422 1.00 91.62 92 ASP A C 1
ATOM 695 O O . ASP A 1 92 ? 4.688 -5.268 -14.819 1.00 91.62 92 ASP A O 1
ATOM 699 N N . PHE A 1 93 ? 6.167 -4.376 -13.391 1.00 89.44 93 PHE A N 1
ATOM 700 C CA . PHE A 1 93 ? 5.176 -3.640 -12.604 1.00 89.44 93 PHE A CA 1
ATOM 701 C C . PHE A 1 93 ? 4.470 -2.538 -13.398 1.00 89.44 93 PHE A C 1
ATOM 703 O O . PHE A 1 93 ? 3.378 -2.119 -13.010 1.00 89.44 93 PHE A O 1
ATOM 710 N N . HIS A 1 94 ? 5.043 -2.090 -14.518 1.00 91.06 94 HIS A N 1
ATOM 711 C CA . HIS A 1 94 ? 4.361 -1.175 -15.436 1.00 91.06 94 HIS A CA 1
ATOM 712 C C . HIS A 1 94 ? 3.200 -1.849 -16.177 1.00 91.06 94 HIS A C 1
ATOM 714 O O . HIS A 1 94 ? 2.297 -1.156 -16.638 1.00 91.06 94 HIS A O 1
ATOM 720 N N . ASN A 1 95 ? 3.213 -3.181 -16.271 1.00 91.56 95 ASN A N 1
ATOM 721 C CA . ASN A 1 95 ? 2.210 -3.955 -16.995 1.00 91.56 95 ASN A CA 1
ATOM 722 C C . ASN A 1 95 ? 1.241 -4.665 -16.046 1.00 91.56 95 ASN A C 1
ATOM 724 O O . ASN A 1 95 ? 0.038 -4.664 -16.295 1.00 91.56 95 ASN A O 1
ATOM 728 N N . TYR A 1 96 ? 1.745 -5.269 -14.960 1.00 92.12 96 TYR A N 1
ATOM 729 C CA . TYR A 1 96 ? 0.885 -5.960 -13.992 1.00 92.12 96 TYR A CA 1
ATOM 730 C C . TYR A 1 96 ? 0.251 -5.022 -12.962 1.00 92.12 96 TYR A C 1
ATOM 732 O O . TYR A 1 96 ? -0.723 -5.399 -12.307 1.00 92.12 96 TYR A O 1
ATOM 740 N N . GLY A 1 97 ? 0.848 -3.847 -12.742 1.00 92.06 97 GLY A N 1
ATOM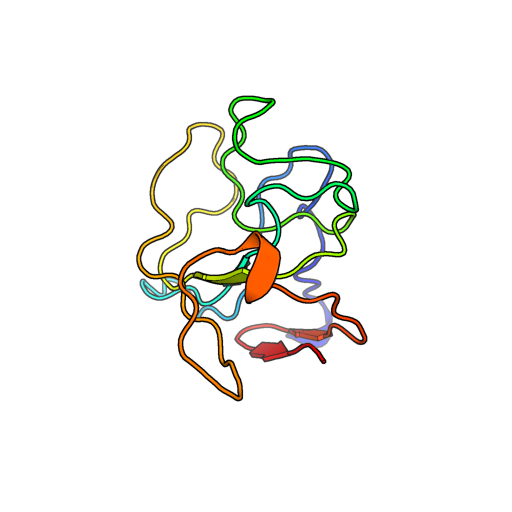 741 C CA . GLY A 1 97 ? 0.338 -2.874 -11.787 1.00 92.06 97 GLY A CA 1
ATOM 742 C C . GLY A 1 97 ? -0.981 -2.276 -12.263 1.00 92.06 97 GLY A C 1
ATOM 743 O O . GLY A 1 97 ? -1.306 -2.269 -13.450 1.00 92.06 97 GLY A O 1
ATOM 744 N N . SER A 1 98 ? -1.771 -1.778 -11.322 1.00 92.62 98 SER A N 1
ATOM 745 C CA . SER A 1 98 ? -3.090 -1.239 -11.632 1.00 92.62 98 SER A CA 1
ATOM 746 C C . SER A 1 98 ? -3.397 -0.010 -10.802 1.00 92.62 98 SER A C 1
ATOM 748 O O . SER A 1 98 ? -2.896 0.172 -9.693 1.00 92.62 98 SER A O 1
ATOM 750 N N . LYS A 1 99 ? -4.284 0.837 -11.325 1.00 93.06 99 LYS A N 1
ATOM 751 C CA . LYS A 1 99 ? -4.958 1.816 -10.476 1.00 93.06 99 LYS A CA 1
ATOM 752 C C . LYS A 1 99 ? -5.888 1.092 -9.518 1.00 93.06 99 LYS A C 1
ATOM 754 O O . LYS A 1 99 ? -6.406 0.026 -9.845 1.00 93.06 99 LYS A O 1
ATOM 759 N N . TYR A 1 100 ? -6.085 1.692 -8.362 1.00 92.50 100 TYR A N 1
ATOM 760 C CA . TYR A 1 100 ? -6.907 1.144 -7.300 1.00 92.50 100 TYR A CA 1
ATOM 761 C C . TYR A 1 100 ? -7.695 2.262 -6.629 1.00 92.50 100 TYR A C 1
ATOM 763 O O . TYR A 1 1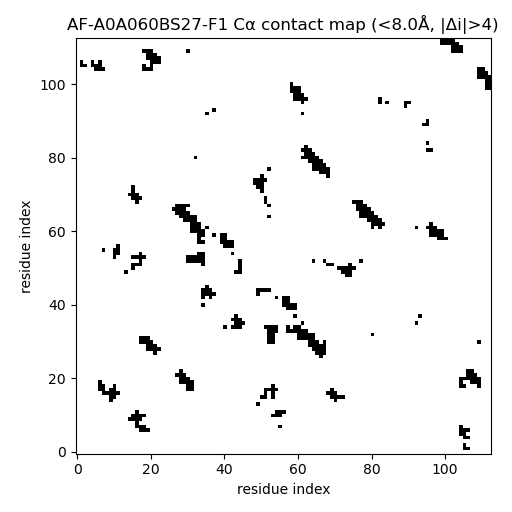00 ? -7.383 3.448 -6.786 1.00 92.50 100 TYR A O 1
ATOM 771 N N . LYS A 1 101 ? -8.760 1.890 -5.932 1.00 93.06 101 LYS A N 1
ATOM 772 C CA . LYS A 1 101 ? -9.672 2.822 -5.269 1.00 93.06 101 LYS A CA 1
ATOM 773 C C . LYS A 1 101 ? -10.370 2.151 -4.091 1.00 93.06 101 LYS A C 1
ATOM 775 O O . LYS A 1 101 ? -10.179 0.971 -3.822 1.00 93.06 101 LYS A O 1
ATOM 780 N N . ASP A 1 102 ? -11.229 2.919 -3.425 1.00 93.88 102 ASP A N 1
ATOM 781 C CA . ASP A 1 102 ? -12.109 2.418 -2.366 1.00 93.88 102 ASP A CA 1
ATOM 782 C C . ASP A 1 102 ? -11.323 1.751 -1.215 1.00 93.88 102 ASP A C 1
ATOM 784 O O . ASP A 1 102 ? -11.720 0.723 -0.665 1.00 93.88 102 ASP A O 1
ATOM 788 N N . GLU A 1 103 ? -10.185 2.352 -0.851 1.00 94.81 103 GLU A N 1
ATOM 789 C CA . GLU A 1 103 ? -9.334 1.868 0.233 1.00 94.81 103 GLU A CA 1
ATOM 790 C C . GLU A 1 103 ? -10.015 1.972 1.595 1.00 94.81 103 GLU A C 1
ATOM 792 O O . GLU A 1 103 ? -10.602 2.997 1.955 1.00 94.81 103 GLU A O 1
ATOM 797 N N . ALA A 1 104 ? -9.852 0.928 2.405 1.00 95.12 104 ALA A N 1
ATOM 798 C CA . ALA A 1 104 ? -10.235 0.954 3.806 1.00 95.12 104 ALA A CA 1
ATOM 799 C C . ALA A 1 104 ? -9.200 0.230 4.667 1.00 95.12 104 ALA A C 1
ATOM 801 O O . ALA A 1 104 ? -8.748 -0.868 4.344 1.00 95.12 104 ALA A O 1
ATOM 802 N N . ALA A 1 105 ? -8.868 0.839 5.805 1.00 95.50 105 ALA A N 1
ATOM 803 C CA . ALA A 1 105 ? -7.915 0.307 6.767 1.00 95.50 105 ALA A CA 1
ATOM 804 C C . ALA A 1 105 ? -8.469 0.407 8.191 1.00 95.50 105 ALA A C 1
ATOM 806 O O . ALA A 1 105 ? -9.130 1.376 8.565 1.00 95.50 105 ALA A O 1
ATOM 807 N N . SER A 1 106 ? -8.190 -0.605 9.004 1.00 94.94 106 SER A N 1
ATOM 808 C CA . SER A 1 106 ? -8.455 -0.614 10.445 1.00 94.94 106 SER A CA 1
ATOM 809 C C . SER A 1 106 ? -7.429 -1.515 11.144 1.00 94.94 106 SER A C 1
ATOM 811 O O . SER A 1 106 ? -6.703 -2.242 10.465 1.00 94.94 106 SER A O 1
ATOM 813 N N . PRO A 1 107 ? -7.301 -1.494 12.482 1.00 93.44 107 PRO A N 1
ATOM 814 C CA . PRO A 1 107 ? -6.311 -2.330 13.160 1.00 93.44 107 PRO A CA 1
ATOM 815 C C . PRO A 1 107 ? -6.426 -3.817 12.775 1.00 93.44 107 PRO A C 1
ATOM 817 O O . PRO A 1 107 ? -7.429 -4.463 13.078 1.00 93.44 107 PRO A O 1
ATOM 820 N N . GLY A 1 108 ? -5.390 -4.349 12.118 1.00 93.44 108 GLY A N 1
ATOM 821 C CA . GLY A 1 108 ? -5.335 -5.735 11.639 1.00 93.44 108 GLY A CA 1
ATOM 822 C C . GLY A 1 108 ? -6.039 -6.008 10.302 1.00 93.44 108 GLY A C 1
ATOM 823 O O . GLY A 1 108 ? -6.176 -7.174 9.939 1.00 93.44 108 GLY A O 1
ATOM 824 N N . TYR A 1 109 ? -6.480 -4.983 9.566 1.00 94.62 109 TYR A N 1
ATOM 825 C CA . TYR A 1 109 ? -7.197 -5.147 8.299 1.00 94.62 109 TYR A CA 1
ATOM 826 C C . TYR A 1 109 ? -6.911 -4.016 7.306 1.00 94.62 109 TYR A C 1
ATOM 828 O O . TYR A 1 109 ? -6.952 -2.841 7.665 1.00 94.62 109 TYR A O 1
ATOM 836 N N . TYR A 1 110 ? -6.712 -4.382 6.043 1.00 95.69 110 TYR A N 1
ATOM 837 C CA . TYR A 1 110 ? -6.620 -3.461 4.915 1.00 95.69 110 TYR A CA 1
ATOM 838 C C . TYR A 1 110 ? -7.317 -4.079 3.695 1.00 95.69 110 TYR A C 1
ATOM 840 O O . TYR A 1 110 ? -7.224 -5.290 3.481 1.00 95.69 110 TYR A O 1
ATOM 848 N N . THR A 1 111 ? -7.998 -3.259 2.896 1.00 95.25 111 THR A N 1
ATOM 849 C CA . THR A 1 111 ? -8.621 -3.658 1.628 1.00 95.25 111 THR A CA 1
ATOM 850 C C . THR A 1 111 ? -8.591 -2.520 0.618 1.00 95.25 111 THR A C 1
ATOM 852 O O . THR A 1 111 ? -8.564 -1.348 0.989 1.00 95.25 111 THR A O 1
ATOM 855 N N . THR A 1 112 ? -8.638 -2.889 -0.657 1.00 93.25 112 THR A N 1
ATOM 856 C CA . THR A 1 112 ? -8.688 -1.990 -1.810 1.00 93.25 112 THR A CA 1
ATOM 857 C C . THR A 1 112 ? -9.339 -2.711 -2.997 1.00 93.25 112 THR A C 1
ATOM 859 O O . THR A 1 112 ? -9.421 -3.946 -2.971 1.00 93.25 112 THR A O 1
ATOM 862 N N . TYR A 1 113 ? -9.817 -1.967 -3.997 1.00 89.62 113 TYR A N 1
ATOM 863 C CA . TYR A 1 113 ? -10.395 -2.487 -5.241 1.00 89.62 113 TYR A CA 1
ATOM 864 C C . TYR A 1 113 ? -9.604 -2.036 -6.469 1.00 89.62 113 TYR A C 1
ATOM 866 O O . TYR A 1 113 ? -9.342 -0.815 -6.591 1.00 89.62 113 TYR A O 1
#

Radius of gyration: 13.52 Å; Cα contacts (8 Å, |Δi|>4): 252; chains: 1; bounding box: 29×28×40 Å

Mean predicted aligned error: 4.69 Å